Protein AF-A0AA85JJN0-F1 (afdb_monomer)

Solvent-accessible surface area (backbone atoms only — not comparable to full-atom values): 8714 Å² total; per-residue (Å²): 118,73,67,64,57,54,60,56,62,59,53,80,52,55,42,80,38,78,42,75,44,96,88,67,48,79,42,28,31,79,36,70,52,91,85,62,81,71,82,66,83,48,57,87,48,100,63,62,68,69,57,62,50,46,49,49,40,51,53,51,53,45,42,66,74,49,24,33,82,93,41,34,65,63,49,51,54,49,51,50,52,41,39,48,77,32,61,42,54,64,79,61,47,56,70,44,61,68,64,75,81,75,74,82,76,72,72,89,63,80,79,77,75,75,82,77,80,86,72,80,77,76,92,79,82,89,78,84,85,79,87,80,84,136

Radius of gyration: 25.29 Å; Cα contacts (8 Å, |Δi|>4): 95; chains: 1; bounding box: 64×67×55 Å

Secondary structure (DSSP, 8-state):
-HHHHHHHHGGGTEEEEEEE-TTSPEEEEEEE-TT-------TTSS--HHHHHHHHHHHHHHHHHHS-HHHHHHHHHHHHHHHHHTT--HHHHHHHH------PPPPSS-------------S-----------

InterPro domains:
  IPR058912 Helix-turn-helix domain, animal [PF26215] (39-98)

Structure (mmCIF, N/CA/C/O backbone):
data_AF-A0AA85JJN0-F1
#
_entry.id   AF-A0AA85JJN0-F1
#
loop_
_atom_site.group_PDB
_atom_site.id
_atom_site.type_symbol
_atom_site.label_atom_id
_atom_site.label_alt_id
_atom_site.label_comp_id
_atom_site.label_asym_id
_atom_site.label_entity_id
_atom_site.label_seq_id
_atom_site.pdbx_PDB_ins_code
_atom_site.Cartn_x
_atom_site.Cartn_y
_atom_site.Cartn_z
_atom_site.occupancy
_atom_site.B_iso_or_equiv
_atom_site.auth_seq_id
_atom_site.auth_comp_id
_atom_site.auth_asym_id
_atom_site.auth_atom_id
_atom_site.pdbx_PDB_model_num
ATOM 1 N N . MET A 1 1 ? -2.552 20.440 5.033 1.00 40.91 1 MET A N 1
ATOM 2 C CA . MET A 1 1 ? -1.123 20.150 5.300 1.00 40.91 1 MET A CA 1
ATOM 3 C C . MET A 1 1 ? -0.823 18.701 5.698 1.00 40.91 1 MET A C 1
ATOM 5 O O . MET A 1 1 ? 0.218 18.211 5.301 1.00 40.91 1 MET A O 1
ATOM 9 N N . VAL A 1 2 ? -1.717 17.964 6.373 1.00 30.30 2 VAL A N 1
ATOM 10 C CA . VAL A 1 2 ? -1.408 16.607 6.897 1.00 30.30 2 VAL A CA 1
ATOM 11 C C . VAL A 1 2 ? -1.249 15.503 5.825 1.00 30.30 2 VAL A C 1
ATOM 13 O O . VAL A 1 2 ? -0.550 14.521 6.041 1.00 30.30 2 VAL A O 1
ATOM 16 N N . ILE A 1 3 ? -1.863 15.653 4.642 1.00 38.00 3 ILE A N 1
ATOM 17 C CA . ILE A 1 3 ? -1.847 14.609 3.593 1.00 38.00 3 ILE A CA 1
ATOM 18 C C . ILE A 1 3 ? -0.507 14.574 2.837 1.00 38.00 3 ILE A C 1
ATOM 20 O O . ILE A 1 3 ? -0.020 13.499 2.508 1.00 38.00 3 ILE A O 1
ATOM 24 N N . VAL A 1 4 ? 0.124 15.730 2.604 1.00 33.66 4 VAL A N 1
ATOM 25 C CA . VAL A 1 4 ? 1.384 15.816 1.838 1.00 33.66 4 VAL A CA 1
ATOM 26 C C . VAL A 1 4 ? 2.575 15.319 2.670 1.00 33.66 4 VAL A C 1
ATOM 28 O O . VAL A 1 4 ? 3.501 14.725 2.129 1.00 33.66 4 VAL A O 1
ATOM 31 N N . GLN A 1 5 ? 2.521 15.486 3.995 1.00 34.31 5 GLN A N 1
ATOM 32 C CA . GLN A 1 5 ? 3.591 15.072 4.908 1.00 34.31 5 GLN A CA 1
ATOM 33 C C . GLN A 1 5 ? 3.637 13.551 5.115 1.00 34.31 5 GLN A C 1
ATOM 35 O O . GLN A 1 5 ? 4.715 12.966 5.065 1.00 34.31 5 GLN A O 1
ATOM 40 N N . LEU A 1 6 ? 2.479 12.886 5.222 1.00 39.91 6 LEU A N 1
ATOM 41 C CA . LEU A 1 6 ? 2.426 11.418 5.220 1.00 39.91 6 LEU A CA 1
ATOM 42 C C . LEU A 1 6 ? 2.838 10.848 3.855 1.00 39.91 6 LEU A C 1
ATOM 44 O O . LEU A 1 6 ? 3.570 9.867 3.793 1.00 39.91 6 LEU A O 1
ATOM 48 N N . MET A 1 7 ? 2.462 11.506 2.753 1.00 42.41 7 MET A N 1
ATOM 49 C CA . MET A 1 7 ? 2.830 11.075 1.397 1.00 42.41 7 MET A CA 1
ATOM 50 C C . MET A 1 7 ? 4.340 11.171 1.107 1.00 42.41 7 MET A C 1
ATOM 52 O O . MET A 1 7 ? 4.835 10.446 0.245 1.00 42.41 7 MET A O 1
ATOM 56 N N . ASN A 1 8 ? 5.076 12.005 1.852 1.00 37.53 8 ASN A N 1
ATOM 57 C CA . ASN A 1 8 ? 6.540 12.054 1.806 1.00 37.53 8 ASN A CA 1
ATOM 58 C C . ASN A 1 8 ? 7.219 10.990 2.684 1.00 37.53 8 ASN A C 1
ATOM 60 O O . ASN A 1 8 ? 8.309 10.552 2.330 1.00 37.53 8 ASN A O 1
ATOM 64 N N . MET A 1 9 ? 6.585 10.524 3.766 1.00 37.31 9 MET A N 1
ATOM 65 C CA . MET A 1 9 ? 7.129 9.439 4.598 1.00 37.31 9 MET A CA 1
ATOM 66 C C . MET A 1 9 ? 7.095 8.090 3.863 1.00 37.31 9 MET A C 1
ATOM 68 O O . MET A 1 9 ? 8.048 7.325 3.927 1.00 37.31 9 MET A O 1
ATOM 72 N N . PHE A 1 10 ? 6.05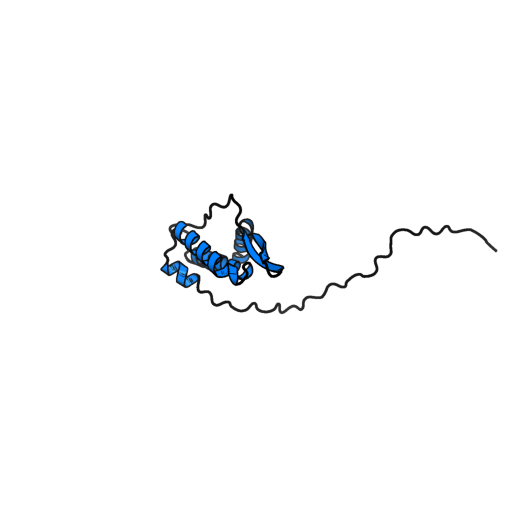6 7.838 3.065 1.00 48.50 10 PHE A N 1
ATOM 73 C CA . PHE A 1 10 ? 5.936 6.594 2.299 1.00 48.50 10 PHE A CA 1
ATOM 74 C C . PHE A 1 10 ? 6.894 6.496 1.093 1.00 48.50 10 PHE A C 1
ATOM 76 O O . PHE A 1 10 ? 7.150 5.401 0.596 1.00 48.50 10 PHE A O 1
ATOM 83 N N . ARG A 1 11 ? 7.461 7.613 0.607 1.00 50.00 11 ARG A N 1
ATOM 84 C CA . ARG A 1 11 ? 8.405 7.609 -0.532 1.00 50.00 11 ARG A CA 1
ATOM 85 C C . ARG A 1 11 ? 9.759 6.966 -0.231 1.00 50.00 11 ARG A C 1
ATOM 87 O O . ARG A 1 11 ? 10.471 6.658 -1.180 1.00 50.00 11 ARG A O 1
ATOM 94 N N . TYR A 1 12 ? 10.130 6.798 1.036 1.00 50.25 12 TYR A N 1
ATOM 95 C CA . TYR A 1 12 ? 11.460 6.296 1.392 1.00 50.25 12 TYR A CA 1
ATOM 96 C C . TYR A 1 12 ? 11.634 4.784 1.172 1.00 50.25 12 TYR A C 1
ATOM 98 O O . TYR A 1 12 ? 12.768 4.336 0.966 1.00 50.25 12 TYR A O 1
ATOM 106 N N . ASP A 1 13 ? 10.525 4.036 1.157 1.00 55.50 13 ASP A N 1
ATOM 107 C CA . ASP A 1 13 ? 10.544 2.570 1.089 1.00 55.50 13 ASP A CA 1
ATOM 108 C C . ASP A 1 13 ? 10.224 1.997 -0.295 1.00 55.50 13 ASP A C 1
ATOM 110 O O . ASP A 1 13 ? 10.766 0.949 -0.640 1.00 55.50 13 ASP A O 1
ATOM 114 N N . ASP A 1 14 ? 9.422 2.698 -1.107 1.00 65.62 14 ASP A N 1
ATOM 115 C CA . ASP A 1 14 ? 9.028 2.222 -2.439 1.00 65.62 14 ASP A CA 1
ATOM 116 C C . ASP A 1 14 ? 9.617 3.117 -3.536 1.00 65.62 14 ASP A C 1
ATOM 118 O O . ASP A 1 14 ? 9.143 4.235 -3.787 1.00 65.62 14 ASP A O 1
ATOM 122 N N . ILE A 1 15 ? 10.657 2.603 -4.192 1.00 75.12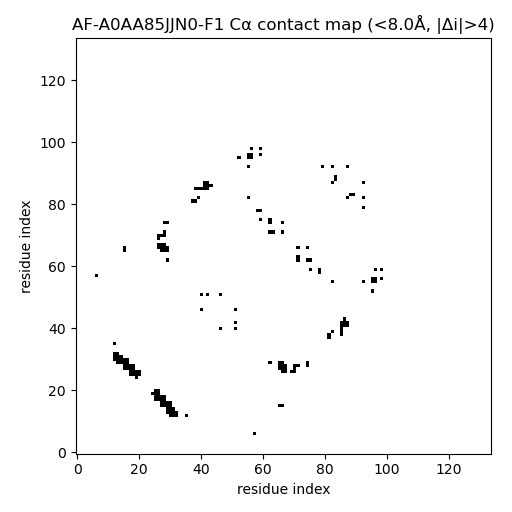 15 ILE A N 1
ATOM 123 C CA . ILE A 1 15 ? 11.367 3.245 -5.305 1.00 75.12 15 ILE A CA 1
ATOM 124 C C . ILE A 1 15 ? 10.873 2.635 -6.623 1.00 75.12 15 ILE A C 1
ATOM 126 O O . ILE A 1 15 ? 10.588 1.443 -6.695 1.00 75.12 15 ILE A O 1
ATOM 130 N N . THR A 1 16 ? 10.787 3.427 -7.694 1.00 82.62 16 THR A N 1
ATOM 131 C CA . THR A 1 16 ? 10.513 2.886 -9.034 1.00 82.62 16 THR A CA 1
ATOM 132 C C . THR A 1 16 ? 11.699 2.053 -9.514 1.00 82.62 16 THR A C 1
ATOM 134 O O . THR A 1 16 ? 12.807 2.574 -9.640 1.00 82.62 16 THR A O 1
ATOM 137 N N . ARG A 1 17 ? 11.464 0.789 -9.864 1.00 83.75 17 ARG A N 1
ATOM 138 C CA . ARG A 1 17 ? 12.448 -0.082 -10.510 1.00 83.75 17 ARG A CA 1
ATOM 139 C C . ARG A 1 17 ? 12.113 -0.270 -11.984 1.00 83.75 17 ARG A C 1
ATOM 141 O O . ARG A 1 17 ? 11.175 -1.002 -12.305 1.00 83.75 17 ARG A O 1
ATOM 148 N N . PRO A 1 18 ? 12.858 0.381 -12.890 1.00 86.81 18 PRO A N 1
ATOM 149 C CA . PRO A 1 18 ? 12.740 0.118 -14.312 1.00 86.81 18 PRO A CA 1
ATOM 150 C C . PRO A 1 18 ? 13.429 -1.209 -14.657 1.00 86.81 18 PRO A C 1
ATOM 152 O O . PRO A 1 18 ? 14.537 -1.491 -14.208 1.00 86.81 18 PRO A O 1
ATOM 155 N N . THR A 1 19 ? 12.776 -2.018 -15.479 1.00 88.12 19 THR A N 1
ATOM 156 C CA . THR A 1 19 ? 13.318 -3.245 -16.076 1.00 88.12 19 THR A CA 1
ATOM 157 C C . THR A 1 19 ? 13.056 -3.204 -17.579 1.00 88.12 19 THR A C 1
ATOM 159 O O . THR A 1 19 ? 12.041 -2.654 -18.006 1.00 88.12 19 THR A O 1
ATOM 162 N N . ARG A 1 20 ? 13.979 -3.724 -18.394 1.00 91.00 20 ARG A N 1
ATOM 163 C CA . ARG A 1 20 ? 13.760 -3.857 -19.841 1.00 91.00 20 ARG A CA 1
ATOM 164 C C . ARG A 1 20 ? 13.028 -5.165 -20.118 1.00 91.00 20 ARG A C 1
ATOM 166 O O . ARG A 1 20 ? 13.430 -6.204 -19.601 1.00 91.00 20 ARG A O 1
ATOM 173 N N . LYS A 1 21 ? 11.959 -5.080 -20.901 1.00 88.31 21 LYS A N 1
ATOM 174 C CA . LYS A 1 21 ? 11.259 -6.226 -21.484 1.00 88.31 21 LYS A CA 1
ATOM 175 C C . LYS A 1 21 ? 12.016 -6.729 -22.720 1.00 88.31 21 LYS A C 1
ATOM 177 O O . LYS A 1 21 ? 12.891 -6.034 -23.240 1.00 88.31 21 LYS A O 1
ATOM 182 N N . GLU A 1 22 ? 11.660 -7.923 -23.186 1.00 87.81 22 GLU A N 1
ATOM 183 C CA . GLU A 1 22 ? 12.238 -8.548 -24.388 1.00 87.81 22 GLU A CA 1
ATOM 184 C C . GLU A 1 22 ? 11.961 -7.737 -25.663 1.00 87.81 22 GLU A C 1
ATOM 186 O O . GLU A 1 22 ? 12.804 -7.671 -26.552 1.00 87.81 22 GLU A O 1
ATOM 191 N N . ASP A 1 23 ? 10.827 -7.034 -25.707 1.00 89.06 23 ASP A N 1
ATOM 192 C CA . ASP A 1 23 ? 10.435 -6.109 -26.781 1.00 89.06 23 ASP A CA 1
ATOM 193 C C . ASP A 1 23 ? 11.192 -4.760 -26.752 1.00 89.06 23 ASP A C 1
ATOM 195 O O . ASP A 1 23 ? 10.973 -3.893 -27.596 1.00 89.06 23 ASP A O 1
ATOM 199 N N . GLY A 1 24 ? 12.079 -4.554 -25.772 1.00 87.94 24 GLY A N 1
ATOM 200 C CA . GLY A 1 24 ? 12.817 -3.309 -25.566 1.00 87.94 24 GLY A CA 1
ATOM 201 C C . GLY A 1 24 ? 12.061 -2.229 -24.783 1.00 87.94 24 GLY A C 1
ATOM 202 O O . GLY A 1 24 ? 12.670 -1.204 -24.447 1.00 87.94 24 GLY A O 1
ATOM 203 N N . ALA A 1 25 ? 10.789 -2.443 -24.432 1.00 88.69 25 ALA A N 1
ATOM 204 C CA . ALA A 1 25 ? 9.997 -1.514 -23.634 1.00 88.69 25 ALA A CA 1
ATOM 205 C C . ALA A 1 25 ? 10.441 -1.493 -22.160 1.00 88.69 25 ALA A C 1
ATOM 207 O O . ALA A 1 25 ? 10.995 -2.454 -21.616 1.00 88.69 25 ALA A O 1
ATOM 208 N N . ILE A 1 26 ? 10.187 -0.369 -21.482 1.00 89.50 26 ILE A N 1
ATOM 209 C CA . ILE A 1 26 ? 10.498 -0.208 -20.057 1.00 89.50 26 ILE A CA 1
ATOM 210 C C . ILE A 1 26 ? 9.283 -0.618 -19.227 1.00 89.50 26 ILE A C 1
ATOM 212 O O . ILE A 1 26 ? 8.237 0.031 -19.255 1.00 89.50 26 ILE A O 1
ATOM 216 N N . ARG A 1 27 ? 9.456 -1.659 -18.419 1.00 89.19 27 ARG A N 1
ATOM 217 C CA . ARG A 1 27 ? 8.531 -2.056 -17.361 1.00 89.19 27 ARG A CA 1
ATOM 218 C C . ARG A 1 27 ? 8.919 -1.373 -16.062 1.00 89.19 27 ARG A C 1
ATOM 220 O O . ARG A 1 27 ? 10.066 -1.486 -15.628 1.00 89.19 27 ARG A O 1
ATOM 227 N N . LYS A 1 28 ? 7.976 -0.694 -15.420 1.00 88.00 28 LYS A N 1
ATOM 228 C CA . LYS A 1 28 ? 8.179 -0.107 -14.094 1.00 88.00 28 LYS A CA 1
ATOM 229 C C . LYS A 1 28 ? 7.514 -0.997 -13.054 1.00 88.00 28 LYS A C 1
ATOM 231 O O . LYS A 1 28 ? 6.341 -1.328 -13.197 1.00 88.00 28 LYS A O 1
ATOM 236 N N . SER A 1 29 ? 8.251 -1.348 -12.010 1.00 87.12 29 SER A N 1
ATOM 237 C CA . SER A 1 29 ? 7.719 -2.023 -10.827 1.00 87.12 29 SER A CA 1
ATOM 238 C C . SER A 1 29 ? 8.070 -1.235 -9.570 1.00 87.12 29 SER A C 1
ATOM 240 O O . SER A 1 29 ? 8.924 -0.344 -9.594 1.00 87.12 29 SER A O 1
ATOM 242 N N . VAL A 1 30 ? 7.445 -1.585 -8.453 1.00 86.00 30 VAL A N 1
ATOM 243 C CA . VAL A 1 30 ? 7.885 -1.120 -7.138 1.00 86.00 30 VAL A CA 1
ATOM 244 C C . VAL A 1 30 ? 9.128 -1.908 -6.712 1.00 86.00 30 VAL A C 1
ATOM 246 O O . VAL A 1 30 ? 9.233 -3.111 -6.956 1.00 86.00 30 VAL A O 1
ATOM 249 N N . TYR A 1 31 ? 10.098 -1.223 -6.112 1.00 83.88 31 TYR A N 1
ATOM 250 C CA . TYR A 1 31 ? 11.230 -1.824 -5.421 1.00 83.88 31 TYR A CA 1
ATOM 251 C C . TYR A 1 31 ? 11.190 -1.476 -3.948 1.00 83.88 31 TYR A C 1
ATOM 253 O O . TYR A 1 31 ? 11.149 -0.301 -3.582 1.00 83.88 31 TYR A O 1
ATOM 261 N N . ARG A 1 32 ? 11.257 -2.533 -3.141 1.00 81.31 32 ARG A N 1
ATOM 262 C CA . ARG A 1 32 ? 11.340 -2.491 -1.689 1.00 81.31 32 ARG A CA 1
ATOM 263 C C . ARG A 1 32 ? 12.759 -2.832 -1.281 1.00 81.31 32 ARG A C 1
ATOM 265 O O . ARG A 1 32 ? 13.349 -3.789 -1.786 1.00 81.31 32 ARG A O 1
ATOM 272 N N . LYS A 1 33 ? 13.309 -2.039 -0.370 1.00 80.31 33 LYS A N 1
ATOM 273 C CA . LYS A 1 33 ? 14.637 -2.307 0.184 1.00 80.31 33 LYS A CA 1
ATOM 274 C C . LYS A 1 33 ? 14.624 -3.631 0.961 1.00 80.31 33 LYS A C 1
ATOM 276 O O . LYS A 1 33 ? 13.623 -3.915 1.614 1.00 80.31 33 LYS A O 1
ATOM 281 N N . PRO A 1 34 ? 15.740 -4.380 0.996 1.00 78.06 34 PRO A N 1
ATOM 282 C CA . PRO A 1 34 ? 15.851 -5.600 1.802 1.00 78.06 34 PRO A CA 1
ATOM 283 C C . PRO A 1 34 ? 15.605 -5.380 3.301 1.00 78.06 34 PRO A C 1
ATOM 285 O O . PRO A 1 34 ? 15.233 -6.301 4.012 1.00 78.06 34 PRO A O 1
ATOM 288 N N . THR A 1 35 ? 15.810 -4.152 3.783 1.00 78.50 35 THR A N 1
ATOM 289 C CA . THR A 1 35 ? 15.580 -3.755 5.178 1.00 78.50 35 THR A CA 1
ATOM 290 C C . THR A 1 35 ? 14.132 -3.355 5.466 1.00 78.50 35 THR A C 1
ATOM 292 O O . THR A 1 35 ? 13.818 -3.024 6.606 1.00 78.50 35 THR A O 1
ATOM 295 N N . SER A 1 36 ? 13.258 -3.305 4.455 1.00 77.38 36 SER A N 1
ATOM 296 C CA . SER A 1 36 ? 11.847 -2.979 4.656 1.00 77.38 36 SER A CA 1
ATOM 297 C C . SER A 1 36 ? 11.142 -4.179 5.279 1.00 77.38 36 SER A C 1
ATOM 299 O O . SER A 1 36 ? 11.052 -5.240 4.668 1.00 77.38 36 SER A O 1
ATOM 301 N N . THR A 1 37 ? 10.630 -4.009 6.495 1.00 77.19 37 THR A N 1
ATOM 302 C CA . THR A 1 37 ? 9.896 -5.054 7.224 1.00 77.19 37 THR A CA 1
ATOM 303 C C . THR A 1 37 ? 8.425 -5.147 6.819 1.00 77.19 37 THR A C 1
ATOM 305 O O . THR A 1 37 ? 7.708 -5.986 7.348 1.00 77.19 37 THR A O 1
ATOM 308 N N . GLY A 1 38 ? 7.945 -4.272 5.925 1.00 81.69 38 GLY A N 1
ATOM 309 C CA . GLY A 1 38 ? 6.523 -4.212 5.565 1.00 81.69 38 GLY A CA 1
ATOM 310 C C . GLY A 1 38 ? 5.610 -3.759 6.713 1.00 81.69 38 GLY A C 1
ATOM 311 O O . GLY A 1 38 ? 4.393 -3.935 6.652 1.00 81.69 38 GLY A O 1
ATOM 312 N N . GLN A 1 39 ? 6.184 -3.181 7.771 1.00 84.00 39 GLN A N 1
ATOM 313 C CA . GLN A 1 39 ? 5.437 -2.775 8.951 1.00 84.00 39 GLN A CA 1
ATOM 314 C C . GLN A 1 39 ? 4.704 -1.454 8.705 1.00 84.00 39 GLN A C 1
ATOM 316 O O . GLN A 1 39 ? 5.310 -0.414 8.440 1.00 84.00 39 GLN A O 1
ATOM 321 N N . TYR A 1 40 ? 3.384 -1.496 8.838 1.00 88.50 40 TYR A N 1
ATOM 322 C CA . TYR A 1 40 ? 2.507 -0.338 8.766 1.00 88.50 40 TYR A CA 1
ATOM 323 C C . TYR A 1 40 ? 1.756 -0.147 10.091 1.00 88.50 40 TYR A C 1
ATOM 325 O O . TYR A 1 40 ? 2.065 -0.742 11.121 1.00 88.50 40 TYR A O 1
ATOM 333 N N . THR A 1 41 ? 0.777 0.759 10.094 1.00 88.50 41 THR A N 1
ATOM 334 C CA . THR A 1 41 ? -0.085 0.973 11.255 1.00 88.50 41 THR A CA 1
ATOM 335 C C . THR A 1 41 ? -0.964 -0.246 11.494 1.00 88.50 41 THR A C 1
ATOM 337 O O . THR A 1 41 ? -1.889 -0.467 10.716 1.00 88.50 41 THR A O 1
ATOM 340 N N . ASP A 1 42 ? -0.735 -0.950 12.600 1.00 90.88 42 ASP A N 1
ATOM 341 C CA . ASP A 1 42 ? -1.575 -2.050 13.081 1.00 90.88 42 ASP A CA 1
ATOM 342 C C . ASP A 1 42 ? -3.061 -1.642 13.145 1.00 90.88 42 ASP A C 1
ATOM 344 O O . ASP A 1 42 ? -3.415 -0.547 13.618 1.00 90.88 42 ASP A O 1
ATOM 348 N N . PHE A 1 43 ? -3.951 -2.509 12.667 1.00 92.25 43 PHE A N 1
ATOM 349 C CA . PHE A 1 43 ? -5.387 -2.249 12.659 1.00 92.25 43 PHE A CA 1
ATOM 350 C C . PHE A 1 43 ? -6.020 -2.135 14.058 1.00 92.25 43 PHE A C 1
ATOM 352 O O . PHE A 1 43 ? -7.022 -1.431 14.203 1.00 92.25 43 PHE A O 1
ATOM 359 N N . LEU A 1 44 ? -5.452 -2.744 15.095 1.00 91.62 44 LEU A N 1
ATOM 360 C CA . LEU A 1 44 ? -5.933 -2.674 16.482 1.00 91.62 44 LEU A CA 1
ATOM 361 C C . LEU A 1 44 ? -5.384 -1.469 17.253 1.00 91.62 44 LEU A C 1
ATOM 363 O O . LEU A 1 44 ? -5.892 -1.135 18.322 1.00 91.62 44 LEU A O 1
ATOM 367 N N . SER A 1 45 ? -4.395 -0.762 16.702 1.00 92.88 45 SER A N 1
ATOM 368 C CA . SER A 1 45 ? -3.845 0.447 17.325 1.00 92.88 45 SER A CA 1
ATOM 369 C C . SER A 1 45 ? -4.907 1.535 17.541 1.00 92.88 45 SER A C 1
ATOM 371 O O . SER A 1 45 ? -5.881 1.641 16.782 1.00 92.88 45 SER A O 1
ATOM 373 N N . PHE A 1 46 ? -4.679 2.425 18.515 1.00 93.12 46 PHE A N 1
ATOM 374 C CA . PHE A 1 46 ? -5.528 3.592 18.803 1.00 93.12 46 PHE A CA 1
ATOM 375 C C . PHE A 1 46 ? -5.373 4.722 17.759 1.00 93.12 46 PHE A C 1
ATOM 377 O O . PHE A 1 46 ? -5.301 5.909 18.068 1.00 93.12 46 PHE A O 1
ATOM 384 N N . VAL A 1 47 ? -5.290 4.354 16.482 1.00 90.31 47 VAL A N 1
ATOM 385 C CA . VAL A 1 47 ? -5.264 5.275 15.350 1.00 90.31 47 VAL A CA 1
ATOM 386 C C . VAL A 1 47 ? -6.671 5.367 14.752 1.00 90.31 47 VAL A C 1
ATOM 388 O O . VAL A 1 47 ? -7.292 4.331 14.474 1.00 90.31 47 VAL A O 1
ATOM 391 N N . PRO A 1 48 ? -7.188 6.584 14.487 1.00 92.81 48 PRO A N 1
ATOM 392 C CA . PRO A 1 48 ? -8.504 6.750 13.886 1.00 92.81 48 PRO A CA 1
ATOM 393 C C . PRO A 1 48 ? -8.647 5.987 12.564 1.00 92.81 48 PRO A C 1
ATOM 395 O O . PRO A 1 48 ? -7.759 6.025 11.708 1.00 92.81 48 PRO A O 1
ATOM 398 N N . LEU A 1 49 ? -9.822 5.385 12.337 1.00 92.12 49 LEU A N 1
ATOM 399 C CA . LEU A 1 49 ? -10.133 4.606 11.124 1.00 92.12 49 LEU A CA 1
ATOM 400 C C . LEU A 1 49 ? -9.872 5.373 9.818 1.00 92.12 49 LEU A C 1
ATOM 402 O O . LEU A 1 49 ? -9.576 4.774 8.786 1.00 92.12 49 LEU A O 1
ATOM 406 N N . LYS A 1 50 ? -9.954 6.709 9.853 1.00 91.38 50 LYS A N 1
ATOM 407 C CA . LYS A 1 50 ? -9.629 7.578 8.716 1.00 91.38 50 LYS A CA 1
ATOM 408 C C . LYS A 1 50 ? -8.186 7.397 8.235 1.00 91.38 50 LYS A C 1
ATOM 410 O O . LYS A 1 50 ? -7.967 7.366 7.029 1.00 91.38 50 LYS A O 1
ATOM 415 N N . TYR A 1 51 ? -7.220 7.275 9.142 1.00 89.94 51 TYR A N 1
ATOM 416 C CA . TYR A 1 51 ? -5.812 7.102 8.775 1.00 89.94 51 TYR A CA 1
ATOM 417 C C . TYR A 1 51 ? -5.549 5.701 8.229 1.00 89.94 51 TYR A C 1
ATOM 419 O O . TYR A 1 51 ? -4.935 5.583 7.175 1.00 89.94 51 TYR A O 1
ATOM 427 N N . LYS A 1 52 ? -6.124 4.669 8.857 1.00 89.50 52 LYS A N 1
ATOM 428 C CA . LYS A 1 52 ? -6.090 3.275 8.380 1.00 89.50 52 LYS A CA 1
ATOM 429 C C . LYS A 1 52 ? -6.662 3.150 6.965 1.00 89.50 52 LYS A C 1
ATOM 431 O O . LYS A 1 52 ?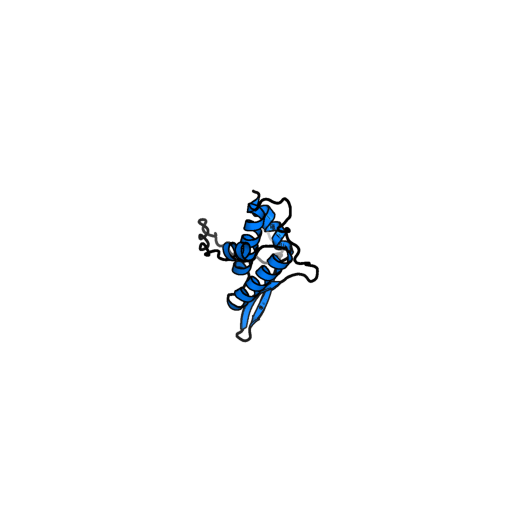 -6.057 2.562 6.079 1.00 89.50 52 LYS A O 1
ATOM 436 N N . ARG A 1 53 ? -7.792 3.813 6.702 1.00 92.88 53 ARG A N 1
ATOM 437 C CA . ARG A 1 53 ? -8.373 3.916 5.357 1.00 92.88 53 ARG A CA 1
ATOM 438 C C . ARG A 1 53 ? -7.443 4.624 4.371 1.00 92.88 53 ARG A C 1
ATOM 440 O O . ARG A 1 53 ? -7.303 4.197 3.228 1.00 92.88 53 ARG A O 1
ATOM 447 N N . ASN A 1 54 ? -6.877 5.754 4.784 1.00 90.00 54 ASN A N 1
ATOM 448 C CA . ASN A 1 54 ? -6.018 6.555 3.920 1.00 90.00 54 ASN A CA 1
ATOM 449 C C . ASN A 1 54 ? -4.711 5.837 3.586 1.00 90.00 54 ASN A C 1
ATOM 451 O O . ASN A 1 54 ? -4.246 5.995 2.466 1.00 90.00 54 ASN A O 1
ATOM 455 N N . LEU A 1 55 ? -4.168 5.026 4.496 1.00 90.75 55 LEU A N 1
ATOM 456 C CA . LEU A 1 55 ? -3.017 4.168 4.229 1.00 90.75 55 LEU A CA 1
ATOM 457 C C . LEU A 1 55 ? -3.278 3.279 3.007 1.00 90.75 55 LEU A C 1
ATOM 459 O O . LEU A 1 55 ? -2.542 3.371 2.029 1.00 90.75 55 LEU A O 1
ATOM 463 N N . ILE A 1 56 ? -4.377 2.516 3.018 1.00 91.88 56 ILE A N 1
ATOM 464 C CA . ILE A 1 56 ? -4.763 1.633 1.902 1.00 91.88 56 ILE A CA 1
ATOM 465 C C . ILE A 1 56 ? -4.860 2.431 0.601 1.00 91.88 56 ILE A C 1
ATOM 467 O O . ILE A 1 56 ? -4.276 2.068 -0.418 1.00 91.88 56 ILE A O 1
ATOM 471 N N . LYS A 1 57 ? -5.552 3.575 0.648 1.00 90.12 57 LYS A N 1
ATOM 472 C CA . LYS A 1 57 ? -5.719 4.434 -0.528 1.00 90.12 57 LYS A CA 1
ATOM 473 C C . LYS A 1 57 ? -4.392 4.955 -1.069 1.00 90.12 57 LYS A C 1
ATOM 475 O O . LYS A 1 57 ? -4.224 5.030 -2.283 1.00 90.12 57 LYS A O 1
ATOM 480 N N . CYS A 1 58 ? -3.470 5.325 -0.186 1.00 87.00 58 CYS A N 1
ATOM 481 C CA . CYS A 1 58 ? -2.140 5.786 -0.560 1.00 87.00 58 CYS A CA 1
ATOM 482 C C . CYS A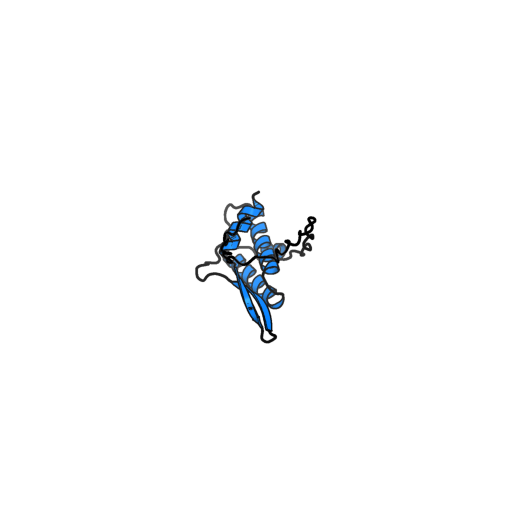 1 58 ? -1.335 4.670 -1.230 1.00 87.00 58 CYS A C 1
ATOM 484 O O . CYS A 1 58 ? -0.742 4.923 -2.275 1.00 87.00 58 CYS A O 1
ATOM 486 N N . LEU A 1 59 ? -1.339 3.453 -0.678 1.00 88.56 59 LEU A N 1
ATOM 487 C CA . LEU A 1 59 ? -0.622 2.310 -1.253 1.00 88.56 59 LEU A CA 1
ATOM 488 C C . LEU A 1 59 ? -1.135 1.987 -2.66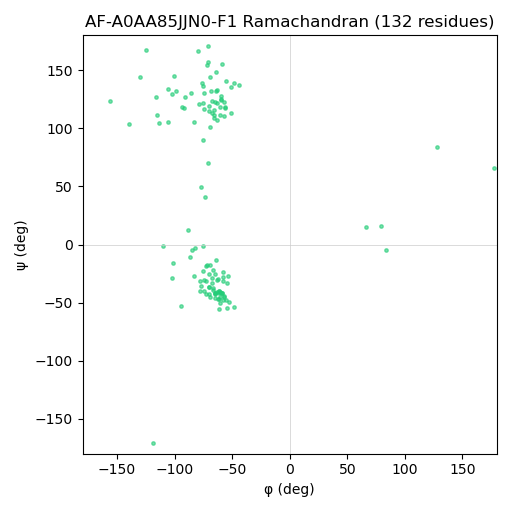2 1.00 88.56 59 LEU A C 1
ATOM 490 O O . LEU A 1 59 ? -0.361 1.982 -3.616 1.00 88.56 59 LEU A O 1
ATOM 494 N N . VAL A 1 60 ? -2.452 1.858 -2.825 1.00 90.06 60 VAL A N 1
ATOM 495 C CA . VAL A 1 60 ? -3.079 1.547 -4.122 1.00 90.06 60 VAL A CA 1
ATOM 496 C C . VAL A 1 60 ? -2.866 2.660 -5.146 1.00 90.06 60 VAL A C 1
ATOM 498 O O . VAL A 1 60 ? -2.566 2.400 -6.312 1.00 90.06 60 VAL A O 1
ATOM 501 N N . HIS A 1 61 ? -2.991 3.921 -4.730 1.00 87.19 61 HIS A N 1
ATOM 502 C CA . HIS A 1 61 ? -2.708 5.050 -5.612 1.00 87.19 61 HIS A CA 1
ATOM 503 C C . HIS A 1 61 ? -1.253 5.031 -6.098 1.00 87.19 61 HIS A C 1
ATOM 505 O O . HIS A 1 61 ? -0.984 5.320 -7.263 1.00 87.19 61 HIS A O 1
ATOM 511 N N . ARG A 1 62 ? -0.305 4.697 -5.218 1.00 85.62 62 ARG A N 1
ATOM 512 C CA . ARG A 1 62 ? 1.117 4.631 -5.568 1.00 85.62 62 ARG A CA 1
ATOM 513 C C . ARG A 1 62 ? 1.431 3.460 -6.486 1.00 85.62 62 ARG A C 1
ATOM 515 O O . ARG A 1 62 ? 2.135 3.687 -7.465 1.00 85.62 62 ARG A O 1
ATOM 522 N N . ALA A 1 63 ? 0.860 2.283 -6.235 1.00 88.19 63 ALA A N 1
ATOM 523 C CA . ALA A 1 63 ? 0.981 1.130 -7.125 1.00 88.19 63 ALA A CA 1
ATOM 524 C C . ALA A 1 63 ? 0.590 1.506 -8.559 1.00 88.19 63 ALA A C 1
ATOM 526 O O . ALA A 1 63 ? 1.376 1.338 -9.482 1.00 88.19 63 ALA A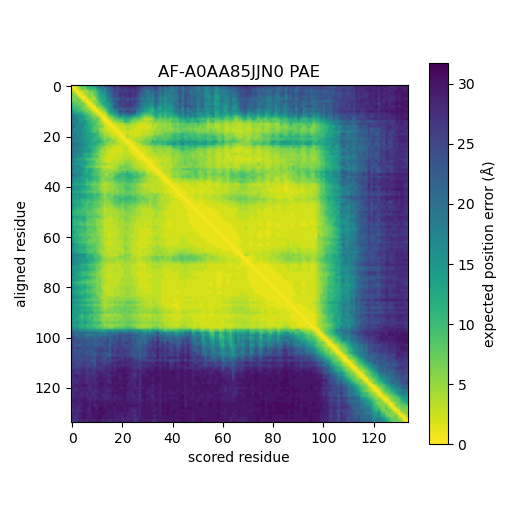 O 1
ATOM 527 N N . ARG A 1 64 ? -0.562 2.161 -8.731 1.00 87.75 64 ARG A N 1
ATOM 528 C CA . ARG A 1 64 ? -1.043 2.614 -10.047 1.00 87.75 64 ARG A CA 1
ATOM 529 C C . ARG A 1 64 ? -0.214 3.727 -10.681 1.00 87.75 64 ARG A C 1
ATOM 531 O O . ARG A 1 64 ? -0.192 3.854 -11.896 1.00 87.75 64 ARG A O 1
ATOM 538 N N . ALA A 1 65 ? 0.424 4.572 -9.877 1.00 84.44 65 ALA A N 1
ATOM 539 C CA . ALA A 1 65 ? 1.273 5.644 -10.393 1.00 84.44 65 ALA A CA 1
ATOM 540 C C . ALA A 1 65 ? 2.652 5.133 -10.849 1.00 84.44 65 ALA A C 1
ATOM 542 O O . ALA A 1 65 ? 3.264 5.712 -11.751 1.00 84.44 65 ALA A O 1
ATOM 543 N N . ILE A 1 66 ? 3.162 4.086 -10.197 1.00 85.94 66 ILE A N 1
ATOM 544 C CA . ILE A 1 66 ? 4.510 3.556 -10.420 1.00 85.94 66 ILE A CA 1
ATOM 545 C C . ILE A 1 66 ? 4.483 2.408 -11.426 1.00 85.94 66 ILE A C 1
ATOM 547 O O . ILE A 1 66 ? 5.244 2.457 -12.396 1.00 85.94 66 ILE A O 1
ATOM 551 N N . CYS A 1 67 ? 3.639 1.402 -11.191 1.00 87.19 67 CYS A N 1
ATOM 552 C CA . CYS A 1 67 ? 3.628 0.166 -11.957 1.00 87.19 67 CYS A CA 1
ATOM 553 C C . CYS A 1 67 ? 3.134 0.382 -13.386 1.00 87.19 67 CYS A C 1
ATOM 555 O O . CYS A 1 67 ? 2.241 1.187 -13.647 1.00 87.19 67 CYS A O 1
ATOM 557 N N . SER A 1 68 ? 3.737 -0.361 -14.307 1.00 88.56 68 SER A N 1
ATOM 558 C CA . SER A 1 68 ? 3.132 -0.636 -15.609 1.00 88.56 68 SER A CA 1
ATOM 559 C C . SER A 1 68 ? 1.945 -1.594 -15.435 1.00 88.56 68 SER A C 1
ATOM 561 O O . SER A 1 68 ? 1.903 -2.333 -14.449 1.00 88.56 68 SER A O 1
ATOM 563 N N . ASP A 1 69 ? 1.008 -1.604 -16.386 1.00 87.62 69 ASP A N 1
ATOM 564 C CA . ASP A 1 69 ? -0.218 -2.416 -16.304 1.00 87.62 69 ASP A CA 1
ATOM 565 C C . ASP A 1 69 ? 0.073 -3.910 -16.075 1.00 87.62 69 ASP A C 1
ATOM 567 O O . ASP A 1 69 ? -0.633 -4.570 -15.324 1.00 87.62 69 ASP A O 1
ATOM 571 N N . ASP A 1 70 ? 1.178 -4.423 -16.623 1.00 87.19 70 ASP A N 1
ATOM 572 C CA . ASP A 1 70 ? 1.613 -5.815 -16.473 1.00 87.19 70 ASP A CA 1
ATOM 573 C C . ASP A 1 70 ? 2.150 -6.184 -15.079 1.00 87.19 70 ASP A C 1
ATOM 575 O O . ASP A 1 70 ? 2.231 -7.363 -14.751 1.00 87.19 70 ASP A O 1
ATOM 579 N N . CYS A 1 71 ? 2.520 -5.201 -14.255 1.00 87.88 71 CYS A N 1
ATOM 580 C CA . CYS A 1 71 ? 2.984 -5.415 -12.876 1.00 87.88 71 CYS A CA 1
ATOM 581 C C . CYS A 1 71 ? 1.982 -4.924 -11.827 1.00 87.88 71 CYS A C 1
ATOM 583 O O . CYS A 1 71 ? 2.264 -4.997 -10.629 1.00 87.88 71 CYS A O 1
ATOM 585 N N . LEU A 1 72 ? 0.855 -4.348 -12.249 1.00 90.38 72 LEU A N 1
ATOM 586 C CA . LEU A 1 72 ? -0.070 -3.711 -11.324 1.00 90.38 72 LEU A CA 1
ATOM 587 C C . LEU A 1 72 ? -0.764 -4.740 -10.430 1.00 90.38 72 LEU A C 1
ATOM 589 O O . LEU A 1 72 ? -0.814 -4.539 -9.220 1.00 90.38 72 LEU A O 1
ATOM 593 N N . ASP A 1 73 ? -1.246 -5.838 -11.006 1.00 91.38 73 ASP A N 1
ATOM 594 C CA . ASP A 1 73 ? -1.976 -6.868 -10.260 1.00 91.38 73 ASP A CA 1
ATOM 595 C C . ASP A 1 73 ? -1.084 -7.557 -9.220 1.00 91.38 73 ASP A C 1
ATOM 597 O O . ASP A 1 73 ? -1.483 -7.735 -8.071 1.00 91.38 73 ASP A O 1
ATOM 601 N N . GLU A 1 74 ? 0.167 -7.855 -9.581 1.00 91.06 74 GLU A N 1
ATOM 602 C CA . GLU A 1 74 ? 1.162 -8.398 -8.649 1.00 91.06 74 GLU A CA 1
ATOM 603 C C . GLU A 1 74 ? 1.400 -7.447 -7.465 1.00 91.06 74 GLU A C 1
ATOM 605 O O . GLU A 1 74 ? 1.464 -7.866 -6.307 1.00 91.06 74 GLU A O 1
ATOM 610 N N . GLU A 1 75 ? 1.487 -6.144 -7.735 1.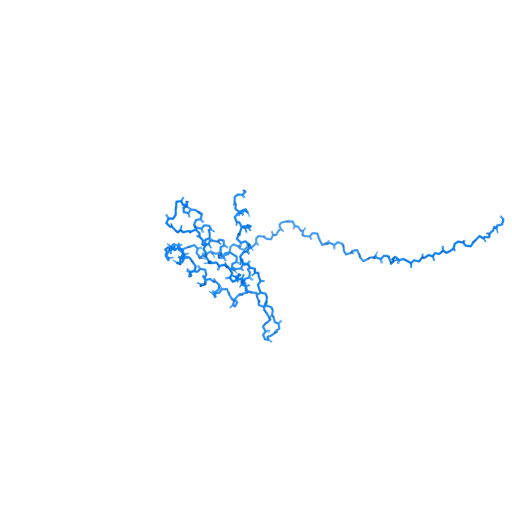00 91.44 75 GLU A N 1
ATOM 611 C CA . GLU A 1 75 ? 1.688 -5.140 -6.696 1.00 91.44 75 GLU A CA 1
ATOM 612 C C . GLU A 1 75 ? 0.451 -4.958 -5.803 1.00 91.44 75 GLU A C 1
ATOM 614 O O . GLU A 1 75 ? 0.593 -4.767 -4.594 1.00 91.44 75 GLU A O 1
ATOM 619 N N . LEU A 1 76 ? -0.760 -5.051 -6.357 1.00 92.25 76 LEU A N 1
ATOM 620 C CA . LEU A 1 76 ? -1.996 -5.006 -5.572 1.00 92.25 76 LEU A CA 1
ATOM 621 C C . LEU A 1 76 ? -2.110 -6.216 -4.635 1.00 92.25 76 LEU A C 1
ATOM 623 O O . LEU A 1 76 ? -2.393 -6.027 -3.450 1.00 92.25 76 LEU A O 1
ATOM 627 N N . ASN A 1 77 ? -1.779 -7.415 -5.118 1.00 93.06 77 ASN A N 1
ATOM 628 C CA . ASN A 1 77 ? -1.736 -8.628 -4.295 1.00 93.06 77 ASN A CA 1
ATOM 629 C C . ASN A 1 77 ? -0.696 -8.510 -3.168 1.00 93.06 77 ASN A C 1
ATOM 631 O O . ASN A 1 77 ? -0.946 -8.899 -2.026 1.00 93.06 77 ASN A O 1
ATOM 635 N N . ASN A 1 78 ? 0.468 -7.914 -3.452 1.00 91.81 78 ASN A N 1
ATOM 636 C CA . ASN A 1 78 ? 1.475 -7.634 -2.426 1.00 91.81 78 ASN A CA 1
ATOM 637 C C . ASN A 1 78 ? 0.946 -6.680 -1.346 1.00 91.81 78 ASN A C 1
ATOM 639 O O . ASN A 1 78 ? 1.190 -6.903 -0.159 1.00 91.81 78 ASN A O 1
ATOM 643 N N . ILE A 1 79 ? 0.215 -5.631 -1.733 1.00 91.81 79 ILE A N 1
ATOM 644 C CA . ILE A 1 79 ? -0.404 -4.695 -0.784 1.00 91.81 79 ILE A CA 1
ATOM 645 C C . ILE A 1 79 ? -1.448 -5.409 0.079 1.00 91.81 79 ILE A C 1
ATOM 647 O O . ILE A 1 79 ? -1.518 -5.151 1.279 1.00 91.81 79 ILE A O 1
ATOM 651 N N . GLU A 1 80 ? -2.245 -6.301 -0.501 1.00 93.62 80 GLU A N 1
ATOM 652 C CA . GLU A 1 80 ? -3.259 -7.064 0.229 1.00 93.62 80 GLU A CA 1
ATOM 653 C C . GLU A 1 80 ? -2.625 -7.953 1.297 1.00 93.62 80 GLU A C 1
ATOM 655 O O . GLU A 1 80 ? -3.013 -7.886 2.467 1.00 93.62 80 GLU A O 1
ATOM 660 N N . ARG A 1 81 ? -1.568 -8.685 0.925 1.00 93.38 81 ARG A N 1
ATOM 661 C CA . ARG A 1 81 ? -0.789 -9.496 1.865 1.00 93.38 81 ARG A CA 1
ATOM 662 C C . ARG A 1 81 ? -0.217 -8.649 3.001 1.00 93.38 81 ARG A C 1
ATOM 664 O O . ARG A 1 81 ? -0.403 -8.993 4.164 1.00 93.38 81 ARG A O 1
ATOM 671 N N . LEU A 1 82 ? 0.405 -7.514 2.678 1.00 91.81 82 LEU A N 1
ATOM 672 C CA . LEU A 1 82 ? 0.964 -6.599 3.681 1.00 91.81 82 LEU A CA 1
ATOM 673 C C . LEU A 1 82 ? -0.113 -6.088 4.646 1.00 91.81 82 LEU A C 1
ATOM 675 O O . LEU A 1 82 ? 0.109 -6.014 5.852 1.00 91.81 82 LEU A O 1
ATOM 679 N N . LEU A 1 83 ? -1.297 -5.736 4.148 1.00 92.88 83 LEU A N 1
ATOM 680 C CA . LEU A 1 83 ? -2.397 -5.281 4.999 1.00 92.88 83 LEU A CA 1
ATOM 681 C C . LEU A 1 83 ? -2.920 -6.407 5.899 1.00 92.88 83 LEU A C 1
ATOM 683 O O . LEU A 1 83 ? -3.180 -6.157 7.078 1.00 92.88 83 LEU A O 1
ATOM 687 N N . SER A 1 84 ? -3.015 -7.633 5.381 1.00 94.62 84 SER A N 1
ATOM 688 C CA . SER A 1 84 ? -3.380 -8.815 6.169 1.00 94.62 84 SER A CA 1
ATOM 689 C C . SER A 1 84 ? -2.379 -9.075 7.300 1.00 94.62 84 SER A C 1
ATOM 691 O O . SER A 1 84 ? -2.784 -9.286 8.441 1.00 94.62 84 SER A O 1
ATOM 693 N N . GLU A 1 85 ? -1.077 -8.990 7.019 1.00 93.19 85 GLU A N 1
ATOM 694 C CA . GLU A 1 85 ? -0.006 -9.128 8.022 1.00 93.19 85 GLU A CA 1
ATOM 695 C C . GLU A 1 85 ? -0.074 -8.037 9.106 1.00 93.19 85 GLU A C 1
ATOM 697 O O . GLU A 1 85 ? 0.265 -8.282 10.260 1.00 93.19 85 GLU A O 1
ATOM 702 N N . ASN A 1 86 ? -0.582 -6.847 8.767 1.00 91.56 86 ASN A N 1
ATOM 703 C CA . ASN A 1 86 ? -0.812 -5.740 9.703 1.00 91.56 86 ASN A CA 1
ATOM 704 C C . ASN A 1 86 ? -2.204 -5.784 10.385 1.00 91.56 86 ASN A C 1
ATOM 706 O O . ASN A 1 86 ? -2.637 -4.796 10.992 1.00 91.56 86 ASN A O 1
ATOM 710 N N . GLY A 1 87 ? -2.930 -6.902 10.268 1.00 94.56 87 GLY A N 1
ATOM 711 C CA . GLY A 1 87 ? -4.197 -7.151 10.963 1.00 94.56 87 GLY A CA 1
ATOM 712 C C . GLY A 1 87 ? -5.426 -6.476 10.348 1.00 94.56 87 GLY A C 1
ATOM 713 O O . GLY A 1 87 ? -6.457 -6.355 11.014 1.00 94.56 87 GLY A O 1
ATOM 714 N N . TYR A 1 88 ? -5.353 -6.002 9.101 1.00 95.50 88 TYR A N 1
ATOM 715 C CA . TYR A 1 88 ? -6.500 -5.366 8.447 1.00 95.50 88 TYR A CA 1
ATOM 716 C C . TYR A 1 88 ? -7.540 -6.412 8.022 1.00 95.50 88 TYR A C 1
ATOM 718 O O . TYR A 1 88 ? -7.196 -7.358 7.318 1.00 95.50 88 TYR A O 1
ATOM 726 N N . PRO A 1 89 ? -8.833 -6.223 8.354 1.00 95.56 89 PRO A N 1
ATOM 727 C CA . PRO A 1 89 ? -9.890 -7.107 7.876 1.00 95.56 89 PRO A CA 1
ATOM 728 C C . PRO A 1 89 ? -10.029 -7.056 6.348 1.00 95.56 89 PRO A C 1
ATOM 730 O O . PRO A 1 89 ? -10.167 -5.969 5.786 1.00 95.56 89 PRO A O 1
ATOM 733 N N . GLU A 1 90 ? -10.119 -8.214 5.696 1.00 93.31 90 GLU A N 1
ATOM 734 C CA . GLU A 1 90 ? -10.282 -8.375 4.236 1.00 93.31 90 GLU A CA 1
ATOM 735 C C . GLU A 1 90 ? -11.398 -7.479 3.668 1.00 93.31 90 GLU A C 1
ATOM 737 O O . GLU A 1 90 ? -11.154 -6.571 2.878 1.00 93.31 90 GLU A O 1
ATOM 742 N N . LYS A 1 91 ? -12.611 -7.567 4.233 1.00 92.12 91 LYS A N 1
ATOM 743 C CA . LYS A 1 91 ? -13.753 -6.722 3.829 1.00 92.12 91 LYS A CA 1
ATOM 744 C C . LYS A 1 91 ? -13.488 -5.219 3.958 1.00 92.12 91 LYS A C 1
ATOM 746 O O . LYS A 1 91 ? -14.161 -4.419 3.304 1.00 92.12 91 LYS A O 1
ATOM 751 N N . PHE A 1 92 ? -12.616 -4.797 4.875 1.00 92.62 92 PHE A N 1
ATOM 752 C CA . PHE A 1 92 ? -12.217 -3.394 5.000 1.00 92.62 92 PHE A CA 1
ATOM 753 C C . PHE A 1 92 ? -11.196 -3.032 3.922 1.00 92.62 92 PHE A C 1
ATOM 755 O O . PHE A 1 92 ? -11.292 -1.950 3.340 1.00 92.62 92 PHE A O 1
ATOM 762 N N . THR A 1 93 ? -10.264 -3.932 3.638 1.00 93.56 93 THR A N 1
ATOM 763 C CA . THR A 1 93 ? -9.265 -3.803 2.581 1.00 93.56 93 THR A CA 1
ATOM 764 C C . THR A 1 93 ? -9.914 -3.691 1.204 1.00 93.56 93 THR A C 1
ATOM 766 O O . THR A 1 93 ? -9.760 -2.644 0.569 1.00 93.56 93 THR A O 1
ATOM 769 N N . ASP A 1 94 ? -10.755 -4.641 0.799 1.00 91.94 94 ASP A N 1
ATOM 770 C CA . ASP A 1 94 ? -11.366 -4.696 -0.542 1.00 91.94 94 ASP A CA 1
ATOM 771 C C . ASP A 1 94 ? -12.156 -3.434 -0.872 1.00 91.94 94 ASP A C 1
ATOM 773 O O . ASP A 1 94 ? -12.011 -2.812 -1.930 1.00 91.94 94 ASP A O 1
ATOM 777 N N . LYS A 1 95 ? -12.962 -2.985 0.098 1.00 91.62 95 LYS A N 1
ATOM 778 C CA . LYS A 1 95 ? -13.773 -1.768 -0.024 1.00 91.62 95 LYS A CA 1
ATOM 779 C C . LYS A 1 95 ? -12.924 -0.533 -0.304 1.00 91.62 95 LYS A C 1
ATOM 781 O O . LYS A 1 95 ? -13.407 0.410 -0.929 1.00 91.62 95 LYS A O 1
ATOM 786 N N . ASN A 1 96 ? -11.694 -0.499 0.203 1.00 89.94 96 ASN A N 1
ATOM 787 C CA . ASN A 1 96 ? -10.800 0.647 0.076 1.00 89.94 96 ASN A CA 1
ATOM 788 C C . ASN A 1 96 ? -9.738 0.472 -1.017 1.00 89.94 96 ASN A C 1
ATOM 790 O O . ASN A 1 96 ? -9.183 1.483 -1.454 1.00 89.94 96 ASN A O 1
ATOM 794 N N . MET A 1 97 ? -9.511 -0.752 -1.499 1.00 88.88 97 MET A N 1
ATOM 795 C CA . MET A 1 97 ? -8.695 -1.034 -2.679 1.00 88.88 97 MET A CA 1
ATOM 796 C C . MET A 1 97 ? -9.379 -0.629 -3.981 1.00 88.88 97 MET A C 1
ATOM 798 O O . M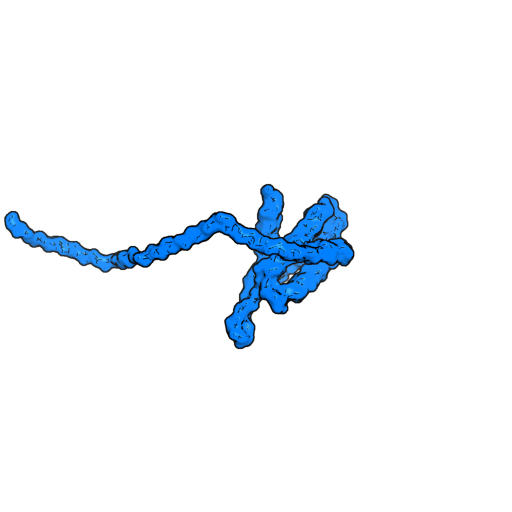ET A 1 97 ? -8.719 -0.179 -4.919 1.00 88.88 97 MET A O 1
ATOM 802 N N . ASN A 1 98 ? -10.710 -0.709 -4.022 1.00 80.12 98 ASN A N 1
ATOM 803 C CA . ASN A 1 98 ? -11.513 -0.445 -5.214 1.00 80.12 98 ASN A CA 1
ATOM 804 C C . ASN A 1 98 ? -11.676 1.061 -5.520 1.00 80.12 98 ASN A C 1
ATOM 806 O O . ASN A 1 98 ? -12.767 1.602 -5.716 1.00 80.12 98 ASN A O 1
ATOM 810 N N . LEU A 1 99 ? -10.562 1.792 -5.526 1.00 64.75 99 LEU A N 1
ATOM 811 C CA . LEU A 1 99 ? -10.513 3.174 -5.969 1.00 64.75 99 LEU A CA 1
ATOM 812 C C . LEU A 1 99 ? -10.833 3.199 -7.465 1.00 64.75 99 LEU A C 1
ATOM 814 O O . LEU A 1 99 ? -10.058 2.701 -8.274 1.00 64.75 99 LEU A O 1
ATOM 818 N N . LYS A 1 100 ? -11.934 3.827 -7.871 1.00 55.34 100 LYS A N 1
ATOM 819 C CA . LYS A 1 100 ? -12.053 4.295 -9.257 1.00 55.34 100 LYS A CA 1
ATOM 820 C C . LYS A 1 100 ? -10.984 5.371 -9.440 1.00 55.34 100 LYS A C 1
ATOM 822 O O . LYS A 1 100 ? -10.943 6.319 -8.651 1.00 55.34 100 LYS A O 1
ATOM 827 N N . SER A 1 101 ? -10.081 5.213 -10.405 1.00 51.00 101 SER A N 1
ATOM 828 C CA . SER A 1 101 ? -9.132 6.272 -10.745 1.00 51.00 101 SER A CA 1
ATOM 829 C C . SER A 1 101 ? -9.939 7.523 -11.103 1.00 51.00 101 SER A C 1
ATOM 831 O O . SER A 1 101 ? -10.649 7.567 -12.104 1.00 51.00 101 SER A O 1
ATOM 833 N N . LYS A 1 102 ? -9.888 8.563 -10.262 1.00 50.94 102 LYS A N 1
ATOM 834 C CA . LYS A 1 102 ? -10.221 9.894 -10.765 1.00 50.94 102 LYS A CA 1
ATOM 835 C C . LYS A 1 102 ? -9.064 10.254 -11.680 1.00 50.94 102 LYS A C 1
ATOM 837 O O . LYS A 1 102 ? -7.932 10.328 -11.210 1.00 50.94 102 LYS A O 1
ATOM 842 N N . GLN A 1 103 ? -9.364 10.389 -12.968 1.00 42.31 103 GLN A N 1
ATOM 843 C CA . GLN A 1 103 ? -8.412 10.812 -13.988 1.00 42.31 103 GLN A CA 1
ATOM 844 C C . GLN A 1 103 ? -7.581 11.993 -13.461 1.00 42.31 103 GLN A C 1
ATOM 846 O O . GLN A 1 103 ? -8.152 12.876 -12.800 1.00 42.31 103 GLN A O 1
ATOM 851 N N . PRO A 1 104 ? -6.257 12.012 -13.697 1.00 47.84 104 PRO A N 1
ATOM 852 C CA . PRO A 1 104 ? -5.434 13.142 -13.307 1.00 47.84 104 PRO A CA 1
ATOM 853 C C . PRO A 1 104 ? -6.024 14.393 -13.956 1.00 47.84 104 PRO A C 1
ATOM 855 O O . PRO A 1 104 ? -6.112 14.496 -15.177 1.00 47.84 104 PRO A O 1
ATOM 858 N N . LYS A 1 105 ? -6.478 15.344 -13.132 1.00 51.12 105 LYS A N 1
ATOM 859 C CA . LYS A 1 105 ? -6.811 16.675 -13.635 1.00 51.12 105 LYS A CA 1
ATOM 860 C C . LYS A 1 105 ? -5.519 17.229 -14.220 1.00 51.12 105 LYS A C 1
ATOM 862 O O . LYS A 1 105 ? -4.530 17.337 -13.492 1.00 51.12 105 LYS A O 1
ATOM 867 N N . LEU A 1 106 ? -5.527 17.510 -15.521 1.00 51.41 106 LEU A N 1
ATOM 868 C CA . LEU A 1 106 ? -4.416 18.170 -16.197 1.00 51.41 106 LEU A CA 1
ATOM 869 C C . LEU A 1 106 ? -4.002 19.401 -15.374 1.00 51.41 106 LEU A C 1
ATOM 871 O O . LEU A 1 106 ? -4.882 20.090 -14.843 1.00 51.41 106 LEU A O 1
ATOM 875 N N . PRO A 1 107 ? -2.696 19.675 -15.222 1.00 50.84 107 PRO A N 1
ATOM 876 C CA . PRO A 1 107 ? -2.259 20.899 -14.574 1.00 50.84 107 PRO A CA 1
ATOM 877 C C . PRO A 1 107 ? -2.881 22.084 -15.319 1.00 50.84 107 PRO A C 1
ATOM 879 O O . PRO A 1 107 ? -2.642 22.279 -16.505 1.00 50.84 107 PRO A O 1
ATOM 882 N N . THR A 1 108 ? -3.702 22.871 -14.621 1.00 56.25 108 THR A N 1
ATOM 883 C CA . THR A 1 108 ? -4.336 24.087 -15.163 1.00 56.25 108 THR A CA 1
ATOM 884 C C . THR A 1 108 ? -3.298 25.159 -15.517 1.00 56.25 108 THR A C 1
ATOM 886 O O . THR A 1 108 ? -3.605 26.113 -16.223 1.00 56.25 108 THR A O 1
ATOM 889 N N . VAL A 1 109 ? -2.053 24.995 -15.059 1.00 65.25 109 VAL A N 1
ATOM 890 C CA . VAL A 1 109 ? -0.929 25.853 -15.427 1.00 65.25 109 VAL A CA 1
ATOM 891 C C . VAL A 1 109 ? -0.199 25.233 -16.624 1.00 65.25 109 VAL A C 1
ATOM 893 O O . VAL A 1 109 ? 0.343 24.132 -16.483 1.00 65.25 109 VAL A O 1
ATOM 896 N N . PRO A 1 110 ? -0.140 25.916 -17.782 1.00 56.22 110 PRO A N 1
ATOM 897 C CA . PRO A 1 110 ? 0.682 25.471 -18.895 1.00 56.22 110 PRO A CA 1
ATOM 898 C C . PRO A 1 110 ? 2.146 25.409 -18.453 1.00 56.22 110 PRO A C 1
ATOM 900 O O . PRO A 1 110 ? 2.699 26.360 -17.897 1.00 56.22 110 PRO A O 1
ATOM 903 N N . LYS A 1 111 ? 2.777 24.257 -18.681 1.00 50.06 111 LYS A N 1
ATOM 904 C CA . LYS A 1 111 ? 4.209 24.061 -18.466 1.00 50.06 111 LYS A CA 1
ATOM 905 C C . LYS A 1 111 ? 4.942 24.996 -19.431 1.00 50.06 111 LYS A C 1
ATOM 907 O O . LYS A 1 111 ? 4.930 24.742 -20.628 1.00 50.06 111 LYS A O 1
ATOM 912 N N . LYS A 1 112 ? 5.550 26.082 -18.934 1.00 53.06 112 LYS A N 1
ATOM 913 C CA . LYS A 1 112 ? 6.493 26.868 -19.743 1.00 53.06 112 LYS A CA 1
ATOM 914 C C . LYS A 1 112 ? 7.636 25.937 -20.131 1.00 53.06 112 LYS A C 1
ATOM 916 O O . LYS A 1 112 ? 8.382 25.475 -19.268 1.00 53.06 112 LYS A O 1
ATOM 921 N N . GLU A 1 113 ? 7.713 25.622 -21.414 1.00 49.31 113 GLU A N 1
ATOM 922 C CA . GLU A 1 113 ? 8.854 24.947 -22.011 1.00 49.31 113 GLU A CA 1
ATOM 923 C C . GLU A 1 113 ? 10.087 25.805 -21.719 1.00 49.31 113 GLU A C 1
ATOM 925 O O . GLU A 1 113 ? 10.094 27.011 -21.973 1.00 49.31 113 GLU A O 1
ATOM 930 N N . GLY A 1 114 ? 11.085 25.218 -21.058 1.00 49.88 114 GLY A N 1
ATOM 931 C CA . GLY A 1 114 ? 12.323 25.926 -20.767 1.00 49.88 114 GLY A CA 1
ATOM 932 C C . GLY A 1 114 ? 12.957 26.359 -22.082 1.00 49.88 114 GLY A C 1
ATOM 933 O O . GLY A 1 114 ? 13.170 25.518 -22.952 1.00 49.88 114 GLY A O 1
ATOM 934 N N . LEU A 1 115 ? 13.243 27.658 -22.225 1.00 43.84 115 LEU A N 1
ATOM 935 C CA . LEU A 1 115 ? 14.097 28.159 -23.297 1.00 43.84 115 LEU A CA 1
ATOM 936 C C . LEU A 1 115 ? 15.387 27.340 -23.274 1.00 43.84 115 LEU A C 1
ATOM 938 O O . LEU A 1 115 ? 16.166 27.420 -22.321 1.00 43.84 115 LEU A O 1
ATOM 942 N N . ILE A 1 116 ? 15.609 26.546 -24.314 1.00 42.00 116 ILE A N 1
ATOM 943 C CA . ILE A 1 116 ? 16.909 25.940 -24.547 1.00 42.00 116 ILE A CA 1
ATOM 944 C C . ILE A 1 116 ? 17.842 27.115 -24.849 1.00 42.00 116 ILE A C 1
ATOM 946 O O . ILE A 1 116 ? 17.711 27.762 -25.884 1.00 42.00 116 ILE A O 1
ATOM 950 N N . LEU A 1 117 ? 18.755 27.433 -23.928 1.00 45.97 117 LEU A N 1
ATOM 951 C CA . LEU A 1 117 ? 19.861 28.351 -24.195 1.00 45.97 117 LEU A CA 1
ATOM 952 C C . LEU A 1 117 ? 20.852 27.646 -25.132 1.00 45.97 117 LEU A C 1
ATOM 954 O O . LEU A 1 117 ? 21.950 27.267 -24.733 1.00 45.97 117 LEU A O 1
ATOM 958 N N . THR A 1 118 ? 20.472 27.436 -26.391 1.00 48.91 118 THR A N 1
ATOM 959 C CA . THR A 1 118 ? 21.454 27.186 -27.443 1.00 48.91 118 THR A CA 1
ATOM 960 C C . THR A 1 118 ? 22.093 28.528 -27.751 1.00 48.91 118 THR A C 1
ATOM 962 O O . THR A 1 118 ? 21.523 29.312 -28.499 1.00 48.91 118 THR A O 1
ATOM 965 N N . ASN A 1 119 ? 23.180 28.837 -27.046 1.00 45.16 119 ASN A N 1
ATOM 966 C CA . ASN A 1 119 ? 24.324 29.639 -27.489 1.00 45.16 119 ASN A CA 1
ATOM 967 C C . ASN A 1 119 ? 25.287 29.756 -26.300 1.00 45.16 119 ASN A C 1
ATOM 969 O O . ASN A 1 119 ? 25.490 30.823 -25.725 1.00 45.16 119 ASN A O 1
ATOM 973 N N . ALA A 1 120 ? 25.864 28.622 -25.897 1.00 53.81 120 ALA A N 1
ATOM 974 C CA . ALA A 1 120 ? 27.077 28.647 -25.096 1.00 53.81 120 ALA A CA 1
ATOM 975 C C . ALA A 1 120 ? 28.208 29.149 -26.005 1.00 53.81 120 ALA A C 1
ATOM 977 O O . ALA A 1 120 ? 28.706 28.408 -26.849 1.00 53.81 120 ALA A O 1
ATOM 978 N N . VAL A 1 121 ? 28.575 30.425 -25.871 1.00 55.56 121 VAL A N 1
ATOM 979 C CA . VAL A 1 121 ? 29.816 30.948 -26.452 1.00 55.56 121 VAL A CA 1
ATOM 980 C C . VAL A 1 121 ? 30.976 30.210 -25.765 1.00 55.56 121 VAL A C 1
ATOM 982 O O . VAL A 1 121 ? 31.044 30.241 -24.532 1.00 55.56 121 VAL A O 1
ATOM 985 N N . PRO A 1 122 ? 31.859 29.507 -26.499 1.00 39.91 122 PRO A N 1
ATOM 986 C CA . PRO A 1 122 ? 32.953 28.761 -25.888 1.00 39.91 122 PRO A CA 1
ATOM 987 C C . PRO A 1 122 ? 33.924 29.705 -25.175 1.00 39.91 122 PRO A C 1
ATOM 989 O O . PRO A 1 122 ? 34.364 30.707 -25.740 1.00 39.91 122 PRO A O 1
ATOM 992 N N . TRP A 1 123 ? 34.279 29.379 -23.932 1.00 33.88 123 TRP A N 1
ATOM 993 C CA . TRP A 1 123 ? 35.324 30.089 -23.204 1.00 33.88 123 TRP A CA 1
ATOM 994 C C . TRP A 1 123 ? 36.667 29.855 -23.891 1.00 33.88 123 TRP A C 1
ATOM 996 O O . TRP A 1 123 ? 37.200 28.749 -23.861 1.00 33.88 123 TRP A O 1
ATOM 1006 N N . GLY A 1 124 ? 37.212 30.914 -24.483 1.00 54.97 124 GLY A N 1
ATOM 1007 C CA . GLY A 1 124 ? 38.598 30.955 -24.928 1.00 54.97 124 GLY A CA 1
ATOM 1008 C C . GLY A 1 124 ? 38.761 31.382 -26.375 1.00 54.97 124 GLY A C 1
ATOM 1009 O O . GLY A 1 124 ? 38.976 30.536 -27.230 1.00 54.97 124 GLY A O 1
ATOM 1010 N N . GLN A 1 125 ? 38.776 32.696 -26.618 1.00 42.53 125 GLN A N 1
ATOM 1011 C CA . GLN A 1 125 ? 39.677 33.295 -27.605 1.00 42.53 125 GLN A CA 1
ATOM 1012 C C . GLN A 1 125 ? 40.236 34.609 -27.054 1.00 42.53 125 GLN A C 1
ATOM 1014 O O . GLN A 1 125 ? 39.566 35.634 -26.966 1.00 42.53 125 GLN A O 1
ATOM 1019 N N . HIS A 1 126 ? 41.494 34.521 -26.634 1.00 47.59 126 HIS A N 1
ATOM 1020 C CA . HIS A 1 126 ? 42.383 35.631 -26.336 1.00 47.59 126 HIS A CA 1
ATOM 1021 C C . HIS A 1 126 ? 42.725 36.304 -27.677 1.00 47.59 126 HIS A C 1
ATOM 1023 O O . HIS A 1 126 ? 43.287 35.650 -28.551 1.00 47.59 126 HIS A O 1
ATOM 1029 N N . GLN A 1 127 ? 42.391 37.580 -27.870 1.00 41.22 127 GLN A N 1
ATOM 1030 C CA . GLN A 1 127 ? 42.864 38.355 -29.024 1.00 41.22 127 GLN A CA 1
ATOM 1031 C C . GLN A 1 127 ? 43.754 39.487 -28.507 1.00 41.22 127 GLN A C 1
ATOM 1033 O O . GLN A 1 127 ? 43.317 40.389 -27.790 1.00 41.22 127 GLN A O 1
ATOM 1038 N N . GLN A 1 128 ? 45.041 39.351 -28.826 1.00 45.78 128 GLN A N 1
ATOM 1039 C CA . GLN A 1 128 ? 46.120 40.296 -28.572 1.00 45.78 128 GLN A CA 1
ATOM 1040 C C . GLN A 1 128 ? 45.805 41.625 -29.269 1.00 45.78 128 GLN A C 1
ATOM 1042 O O . GLN A 1 128 ? 45.603 41.657 -30.479 1.00 45.78 128 GLN A O 1
ATOM 1047 N N . LYS A 1 129 ? 45.781 42.735 -28.526 1.00 45.59 129 LYS A N 1
ATOM 1048 C CA . LYS A 1 129 ? 45.742 44.068 -29.137 1.00 45.59 129 LYS A CA 1
ATOM 1049 C C . LYS A 1 129 ? 47.166 44.472 -29.513 1.00 45.59 129 LYS A C 1
ATOM 1051 O O . LYS A 1 129 ? 47.965 44.806 -28.643 1.00 45.59 129 LYS A O 1
ATOM 1056 N N . THR A 1 130 ? 47.478 44.422 -30.803 1.00 43.50 130 THR A N 1
ATOM 1057 C CA . THR A 1 130 ? 48.652 45.076 -31.386 1.00 43.50 130 THR A CA 1
ATOM 1058 C C . THR A 1 130 ? 48.383 46.577 -31.488 1.00 43.50 130 THR A C 1
ATOM 1060 O O . THR A 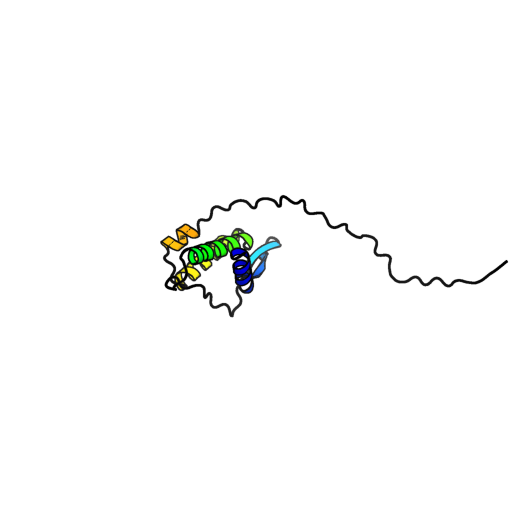1 130 ? 47.415 46.994 -32.122 1.00 43.50 130 THR A O 1
ATOM 1063 N N . ASN A 1 131 ? 49.233 47.384 -30.854 1.00 41.50 131 ASN A N 1
ATOM 1064 C CA . ASN A 1 131 ? 49.266 48.837 -31.009 1.00 41.50 131 ASN A CA 1
ATOM 1065 C C . ASN A 1 131 ? 49.748 49.198 -32.418 1.00 41.50 131 ASN A C 1
ATOM 1067 O O . ASN A 1 131 ? 50.798 48.709 -32.824 1.00 41.50 131 ASN A O 1
ATOM 1071 N N . THR A 1 132 ? 49.064 50.102 -33.120 1.00 36.69 132 THR A N 1
ATOM 1072 C CA . THR A 1 132 ? 49.681 51.017 -34.098 1.00 36.69 132 THR A CA 1
ATOM 1073 C C . THR A 1 132 ? 48.784 52.246 -34.240 1.00 36.69 132 THR A C 1
ATOM 1075 O O . THR A 1 132 ? 47.585 52.124 -34.484 1.00 36.69 132 THR A O 1
ATOM 1078 N N . ALA A 1 133 ? 49.390 53.407 -33.992 1.00 42.03 133 ALA A N 1
ATOM 1079 C CA . ALA A 1 133 ? 48.814 54.742 -34.089 1.00 42.03 133 ALA A CA 1
ATOM 1080 C C . ALA A 1 133 ? 48.564 55.155 -35.550 1.00 42.03 133 ALA A C 1
ATOM 1082 O O . ALA A 1 133 ? 49.016 54.487 -36.484 1.00 42.03 133 ALA A O 1
ATOM 1083 N N . PRO A 1 134 ? 47.867 56.272 -35.748 1.00 50.88 134 PRO A N 1
ATOM 1084 C CA . PRO A 1 134 ? 48.578 57.423 -36.313 1.00 50.88 134 PRO A CA 1
ATOM 1085 C C . PRO A 1 134 ? 48.689 58.601 -35.342 1.00 50.88 134 PRO A C 1
ATOM 1087 O O . PRO A 1 134 ? 47.731 58.836 -34.570 1.00 50.88 134 PRO A O 1
#

Mean predicted aligned error: 14.16 Å

Organism: Trichobilharzia regenti (NCBI:txid157069)

pLDDT: mean 73.2, std 21.07, range [30.3, 95.56]

Foldseek 3Di:
DVLVVVLVVVDVAWDWDWDADPVRDTWTATDGDPPDPLDDAAPPDPDDVVVVLVVLLSQLVVLVVGGDPVCSVVSLVVSLVSCVVSVHDPVSNVVSNPDDDPPPDPPPDPDPDDPPPPPPPDPDDDDDDDDDDD

Sequence (134 aa):
MVIVQLMNMFRYDDITRPTRKEDGAIRKSVYRKPTSTGQYTDFLSFVPLKYKRNLIKCLVHRARAICSDDCLDEELNNIERLLSENGYPEKFTDKNMNLKSKQPKLPTVPKKEGLILTNAVPWGQHQQKTNTAP